Protein AF-G7EUN9-F1 (afdb_monomer)

Solvent-accessible surface area (backbone atoms only — not comparable to full-atom values): 6623 Å² total; per-residue (Å²): 132,90,76,53,52,66,58,31,52,53,41,45,54,50,26,20,52,41,41,10,63,75,70,72,45,59,56,70,61,22,34,37,49,44,18,33,28,66,47,70,27,96,28,42,69,54,41,56,52,46,61,71,44,96,64,67,87,58,67,44,57,63,57,35,64,47,41,76,84,45,63,56,67,52,53,41,49,49,61,73,45,42,66,59,30,52,49,44,41,56,78,75,35,90,82,61,90,78,51,70,56,59,58,41,41,28,44,64,32,54,57,68,61,51,62,66,55,59,105

Sequence (119 aa):
MLLNNEDLLNNVKRQAKRLSKKLSIPLGQSQEMLSYVVYGCDSYGQLISLLKSDSFENKNLILAALHPKAEDFLLKFLNTDMNNILSRFNERVEKIKINENSVVEIFGIEPTDFKSKIK

Foldseek 3Di:
DPDDLVQLVVLLLLLLVQQCVVVVHDSLVSLQLCCCLQQVHNGNVRLSVVSVDPDCPRVSSLLSQQAQPGDLVSLLVCVVCVVSSLVRCVVVPVDDDDDSQNNCCSRVHHPVSSVVSND

Radius of gyration: 13.26 Å; Cα contacts (8 Å, |Δi|>4): 122; chains: 1; bounding box: 36×28×34 Å

pLDDT: mean 91.9, std 9.57, range [44.0, 98.56]

Secondary structure (DSSP, 8-state):
----HHHHHHHHHHHHHHHHHHHT--HHHHHHHHHHHTT--S-HHHHHHHHTSS--S-GGGGGGG-STTS-HHHHHHHHHHHHHHHHHHHHH-SSS---HHHHHHHTT--HHHHHHH--

Structure (mmCIF, N/CA/C/O backbone):
data_AF-G7EUN9-F1
#
_entry.id   AF-G7EUN9-F1
#
loop_
_atom_site.group_PDB
_atom_site.id
_atom_site.type_symbol
_atom_site.label_atom_id
_atom_site.label_alt_id
_atom_site.label_comp_id
_atom_site.label_asym_id
_atom_site.label_entity_id
_atom_site.label_seq_id
_atom_site.pdbx_PDB_ins_code
_atom_site.Cartn_x
_atom_site.Cartn_y
_atom_site.Cartn_z
_atom_site.occupancy
_atom_site.B_iso_or_equiv
_atom_site.auth_seq_id
_atom_site.auth_comp_id
_atom_site.auth_asym_id
_atom_site.auth_atom_id
_atom_site.pdbx_PDB_model_num
ATOM 1 N N . MET A 1 1 ? 15.955 -6.225 -12.275 1.00 44.00 1 MET A N 1
ATOM 2 C CA . MET A 1 1 ? 16.129 -5.027 -11.429 1.00 44.00 1 MET A CA 1
ATOM 3 C C . MET A 1 1 ? 16.259 -5.510 -9.991 1.00 44.00 1 MET A C 1
ATOM 5 O O . MET A 1 1 ? 15.319 -6.124 -9.508 1.00 44.00 1 MET A O 1
ATOM 9 N N . LEU A 1 2 ? 17.421 -5.360 -9.344 1.00 46.97 2 LEU A N 1
ATOM 10 C CA . LEU A 1 2 ? 17.539 -5.626 -7.903 1.00 46.97 2 LEU A CA 1
ATOM 11 C C . LEU A 1 2 ? 16.832 -4.471 -7.193 1.00 46.97 2 LEU A C 1
ATOM 13 O O . LEU A 1 2 ? 17.355 -3.360 -7.150 1.00 46.97 2 LEU A O 1
ATOM 17 N N . LEU A 1 3 ? 15.595 -4.694 -6.757 1.00 63.28 3 LEU A N 1
ATOM 18 C CA . LEU A 1 3 ? 14.864 -3.704 -5.976 1.00 63.28 3 LEU A CA 1
ATOM 19 C C . LEU A 1 3 ? 15.586 -3.547 -4.637 1.00 63.28 3 LEU A C 1
ATOM 21 O O . LEU A 1 3 ? 15.750 -4.516 -3.902 1.00 63.28 3 LEU A O 1
ATOM 25 N N . ASN A 1 4 ? 16.053 -2.338 -4.338 1.00 83.44 4 ASN A N 1
ATOM 26 C CA . ASN A 1 4 ? 16.649 -2.040 -3.045 1.00 83.44 4 ASN A CA 1
ATOM 27 C C . ASN A 1 4 ? 15.552 -2.115 -1.971 1.00 83.44 4 ASN A C 1
ATOM 29 O O . ASN A 1 4 ? 14.544 -1.408 -2.061 1.00 83.44 4 ASN A O 1
ATOM 33 N N . ASN A 1 5 ? 15.756 -2.940 -0.941 1.00 85.88 5 ASN A N 1
ATOM 34 C CA . ASN A 1 5 ? 14.822 -3.079 0.179 1.00 85.88 5 ASN A CA 1
ATOM 35 C C . ASN A 1 5 ? 14.489 -1.719 0.808 1.00 85.88 5 ASN A C 1
ATOM 37 O O . ASN A 1 5 ? 13.352 -1.482 1.207 1.00 85.88 5 ASN A O 1
ATOM 41 N N . GLU A 1 6 ? 15.443 -0.788 0.858 1.00 90.00 6 GLU A N 1
ATOM 42 C CA . GLU A 1 6 ? 15.193 0.557 1.374 1.00 90.00 6 GLU A CA 1
ATOM 43 C C . GLU A 1 6 ? 14.184 1.341 0.520 1.00 90.00 6 GLU A C 1
ATOM 45 O O . GLU A 1 6 ? 13.291 1.997 1.067 1.00 90.00 6 GLU A O 1
ATOM 50 N N . ASP A 1 7 ? 14.258 1.225 -0.807 1.00 91.50 7 ASP A N 1
ATOM 51 C CA . ASP A 1 7 ? 13.325 1.882 -1.724 1.00 91.50 7 ASP A CA 1
ATOM 52 C C . ASP A 1 7 ? 11.917 1.292 -1.609 1.00 91.50 7 ASP A C 1
ATOM 54 O O . ASP A 1 7 ? 10.940 2.044 -1.537 1.00 91.50 7 ASP A O 1
ATOM 58 N N . LEU A 1 8 ? 11.808 -0.038 -1.495 1.00 93.69 8 LEU A N 1
ATOM 59 C CA . LEU A 1 8 ? 10.536 -0.726 -1.251 1.00 93.69 8 LEU A CA 1
ATOM 60 C C . LEU A 1 8 ? 9.894 -0.248 0.055 1.00 93.69 8 LEU A C 1
ATOM 62 O O . LEU A 1 8 ? 8.733 0.170 0.078 1.00 93.69 8 LEU A O 1
ATOM 66 N N . LEU A 1 9 ? 10.668 -0.229 1.143 1.00 95.00 9 LEU A N 1
ATOM 67 C CA . LEU A 1 9 ? 10.207 0.232 2.453 1.00 95.00 9 LEU A CA 1
ATOM 68 C C . LEU A 1 9 ? 9.794 1.708 2.422 1.00 95.00 9 LEU A C 1
ATOM 70 O O . LEU A 1 9 ? 8.786 2.096 3.019 1.00 95.00 9 LEU A O 1
ATOM 74 N N . ASN A 1 10 ? 10.549 2.552 1.719 1.00 95.62 10 ASN A N 1
ATOM 75 C CA . ASN A 1 10 ? 10.214 3.962 1.555 1.00 95.62 10 ASN A CA 1
ATOM 76 C C . ASN A 1 10 ? 8.933 4.154 0.741 1.00 95.62 10 ASN A C 1
ATOM 78 O O . ASN A 1 10 ? 8.129 5.034 1.072 1.00 95.62 10 ASN A O 1
ATOM 82 N N . ASN A 1 11 ? 8.696 3.326 -0.274 1.00 96.69 11 ASN A N 1
ATOM 83 C CA . ASN A 1 11 ? 7.467 3.381 -1.048 1.00 96.69 11 ASN A CA 1
ATOM 84 C C . ASN A 1 11 ? 6.253 2.922 -0.226 1.00 96.69 11 ASN A C 1
ATOM 86 O O . ASN A 1 11 ? 5.253 3.638 -0.182 1.00 96.69 11 ASN A O 1
ATOM 90 N N . VAL A 1 12 ? 6.366 1.830 0.537 1.00 97.69 12 VAL A N 1
ATOM 91 C CA . VAL A 1 12 ? 5.323 1.372 1.477 1.00 97.69 12 VAL A CA 1
ATOM 92 C C . VAL A 1 12 ? 4.965 2.459 2.494 1.00 97.69 12 VAL A C 1
ATOM 94 O O . VAL A 1 12 ? 3.788 2.742 2.723 1.00 97.69 12 VAL A O 1
ATOM 97 N N . LYS A 1 13 ? 5.957 3.165 3.053 1.00 97.88 13 LYS A N 1
ATOM 98 C CA . LYS A 1 13 ? 5.703 4.311 3.947 1.00 97.88 13 LYS A CA 1
ATOM 99 C C . LYS A 1 13 ? 4.918 5.426 3.251 1.00 97.88 13 LYS A C 1
ATOM 101 O O . LYS A 1 13 ? 4.063 6.056 3.874 1.00 97.88 13 LYS A O 1
ATOM 106 N N . ARG A 1 14 ? 5.200 5.712 1.973 1.00 98.19 14 ARG A N 1
ATOM 107 C CA . ARG A 1 14 ? 4.450 6.713 1.189 1.00 98.19 14 ARG A CA 1
ATOM 108 C C . ARG A 1 14 ? 3.019 6.252 0.934 1.00 98.19 14 ARG A C 1
ATOM 110 O O . ARG A 1 14 ? 2.107 7.054 1.108 1.00 98.19 14 ARG A O 1
ATOM 117 N N . GLN A 1 15 ? 2.826 4.982 0.589 1.00 98.25 15 GLN A N 1
ATOM 118 C CA . GLN A 1 15 ? 1.506 4.377 0.418 1.00 98.25 15 GLN A CA 1
ATOM 119 C C . GLN A 1 15 ? 0.672 4.485 1.702 1.00 98.25 15 GLN A C 1
ATOM 121 O O . GLN A 1 15 ? -0.443 5.001 1.663 1.00 98.25 15 GLN A O 1
ATOM 126 N N . ALA A 1 16 ? 1.247 4.143 2.861 1.00 98.31 16 ALA A N 1
ATOM 127 C CA . ALA A 1 16 ? 0.575 4.279 4.155 1.00 98.31 16 ALA A CA 1
ATOM 128 C C . ALA A 1 16 ? 0.214 5.742 4.463 1.00 98.31 16 ALA A C 1
ATOM 130 O O . ALA A 1 16 ? -0.881 6.034 4.927 1.00 98.31 16 ALA A O 1
ATOM 131 N N . LYS A 1 17 ? 1.091 6.702 4.144 1.00 98.56 17 LYS A N 1
ATOM 132 C CA . LYS A 1 17 ? 0.776 8.133 4.301 1.00 98.56 17 LYS A CA 1
ATOM 133 C C . LYS A 1 17 ? -0.384 8.584 3.409 1.00 98.56 17 LYS A C 1
ATOM 135 O O . LYS A 1 17 ? -1.192 9.398 3.851 1.00 98.56 17 LYS A O 1
ATOM 140 N N . ARG A 1 18 ? -0.471 8.097 2.165 1.00 97.94 18 ARG A N 1
ATOM 141 C CA . ARG A 1 18 ? -1.595 8.414 1.265 1.00 97.94 18 ARG A CA 1
ATOM 142 C C . ARG A 1 18 ? -2.894 7.803 1.776 1.00 97.94 18 ARG A C 1
ATOM 144 O O . ARG A 1 18 ? -3.892 8.512 1.845 1.00 97.94 18 ARG A O 1
ATOM 151 N N . LEU A 1 19 ? -2.855 6.544 2.212 1.00 96.69 19 LEU A N 1
ATOM 152 C CA . LEU A 1 19 ? -4.010 5.863 2.794 1.00 96.69 19 LEU A CA 1
ATOM 153 C C . LEU A 1 19 ? -4.502 6.566 4.070 1.00 96.69 19 LEU A C 1
ATOM 155 O O . LEU A 1 19 ? -5.688 6.861 4.181 1.00 96.69 19 LEU A O 1
ATOM 159 N N . SER A 1 20 ? -3.591 6.933 4.975 1.00 96.75 20 SER A N 1
ATOM 160 C CA . SER A 1 20 ? -3.892 7.691 6.198 1.00 96.75 20 SER A CA 1
ATOM 161 C C . SER A 1 20 ? -4.637 8.989 5.893 1.00 96.75 20 SER A C 1
ATOM 163 O O . SER A 1 20 ? -5.675 9.254 6.494 1.00 96.75 20 SER A O 1
ATOM 165 N N . LYS A 1 21 ? -4.157 9.767 4.913 1.00 96.25 21 LYS A N 1
ATOM 166 C CA . LYS A 1 21 ? -4.831 10.996 4.471 1.00 96.25 21 LYS A CA 1
ATOM 167 C C . LYS A 1 21 ? -6.196 10.712 3.854 1.00 96.25 21 LYS A C 1
ATOM 169 O O . LYS A 1 21 ? -7.155 11.407 4.165 1.00 96.25 21 LYS A O 1
ATOM 174 N N . LYS A 1 22 ? -6.284 9.695 2.996 1.00 93.56 22 LYS A N 1
ATOM 175 C CA . LYS A 1 22 ? -7.511 9.370 2.264 1.00 93.56 22 LYS A CA 1
ATOM 176 C C . LYS A 1 22 ? -8.630 8.886 3.186 1.00 93.56 22 LYS A C 1
ATOM 178 O O . LYS A 1 22 ? -9.781 9.251 2.983 1.00 93.56 22 LYS A O 1
ATOM 183 N N . LEU A 1 23 ? -8.290 8.108 4.210 1.00 92.06 23 LEU A N 1
ATOM 184 C CA . LEU A 1 23 ? -9.249 7.612 5.200 1.00 92.06 23 LEU A CA 1
ATOM 185 C C . LEU A 1 23 ? -9.405 8.534 6.414 1.00 92.06 23 LEU A C 1
ATOM 187 O O . LEU A 1 23 ? -10.262 8.280 7.251 1.00 92.06 23 LEU A O 1
ATOM 191 N N . SER A 1 24 ? -8.583 9.583 6.526 1.00 93.19 24 SER A N 1
ATOM 192 C CA . SER A 1 24 ? -8.508 10.443 7.714 1.00 93.19 24 SER A CA 1
ATOM 193 C C . SER A 1 24 ? -8.284 9.650 9.014 1.00 93.19 24 SER A C 1
ATOM 195 O O . SER A 1 24 ? -8.917 9.913 10.033 1.00 93.19 24 SER A O 1
ATOM 197 N N . ILE A 1 25 ? -7.367 8.674 8.978 1.00 93.12 25 ILE A N 1
ATOM 198 C CA . ILE A 1 25 ? -6.993 7.829 10.130 1.00 93.12 25 ILE A CA 1
ATOM 199 C C . ILE A 1 25 ? -5.535 8.070 10.555 1.00 93.12 25 ILE A C 1
ATOM 201 O O . ILE A 1 25 ? -4.710 8.443 9.711 1.00 93.12 25 ILE A O 1
ATOM 205 N N . PRO A 1 26 ? -5.164 7.819 11.828 1.00 97.38 26 PRO A N 1
ATOM 206 C CA . PRO A 1 26 ? -3.777 7.892 12.282 1.00 97.38 26 PRO A CA 1
ATOM 207 C C . PRO A 1 26 ? -2.827 7.032 11.438 1.00 97.38 26 PRO A C 1
ATOM 209 O O . PRO A 1 26 ? -3.181 5.936 11.000 1.00 97.38 26 PRO A O 1
ATOM 212 N N . LEU A 1 27 ? -1.586 7.498 11.255 1.00 98.12 27 LEU A N 1
ATOM 213 C CA . LEU A 1 27 ? -0.602 6.811 10.411 1.00 98.12 27 LEU A CA 1
ATOM 214 C C . LEU A 1 27 ? -0.349 5.363 10.856 1.00 98.12 27 LEU A C 1
ATOM 216 O O . LEU A 1 27 ? -0.288 4.490 9.999 1.00 98.12 27 LEU A O 1
ATOM 220 N N . GLY A 1 28 ? -0.259 5.102 12.164 1.00 97.75 28 GLY A N 1
ATOM 221 C CA . GLY A 1 28 ? -0.084 3.743 12.693 1.00 97.75 28 GLY A CA 1
ATOM 222 C C . GLY A 1 28 ? -1.233 2.811 12.302 1.00 97.75 28 GLY A C 1
ATOM 223 O O . GLY A 1 28 ? -1.001 1.729 11.774 1.00 97.75 28 GLY A O 1
ATOM 224 N N . GLN A 1 29 ? -2.481 3.271 12.435 1.00 95.81 29 GLN A N 1
ATOM 225 C CA . GLN A 1 29 ? -3.650 2.506 11.991 1.00 95.81 29 GLN A CA 1
ATOM 226 C C . GLN A 1 29 ? -3.626 2.273 10.475 1.00 95.81 29 GLN A C 1
ATOM 228 O O . GLN A 1 29 ? -3.955 1.188 10.004 1.00 95.81 29 GLN A O 1
ATOM 233 N N . SER A 1 30 ? -3.195 3.271 9.703 1.00 97.06 30 SER A N 1
ATOM 234 C CA . SER A 1 30 ? -3.046 3.123 8.258 1.00 97.06 30 SER A CA 1
ATOM 235 C C . SER A 1 30 ? -1.931 2.161 7.856 1.00 97.06 30 SER A C 1
ATOM 237 O O . SER A 1 30 ? -2.041 1.549 6.799 1.00 97.06 30 SER A O 1
ATOM 239 N N . GLN A 1 31 ? -0.857 2.052 8.637 1.00 98.19 31 GLN A N 1
ATOM 240 C CA . GLN A 1 31 ? 0.220 1.093 8.399 1.00 98.19 31 GLN A CA 1
ATOM 241 C C . GLN A 1 31 ? -0.280 -0.337 8.606 1.00 98.19 31 GLN A C 1
ATOM 243 O O . GLN A 1 31 ? -0.084 -1.176 7.726 1.00 98.19 31 GLN A O 1
ATOM 248 N N . GLU A 1 32 ? -0.992 -0.592 9.705 1.00 97.50 32 GLU A N 1
ATOM 249 C CA . GLU A 1 32 ? -1.621 -1.896 9.953 1.00 97.50 32 GLU A CA 1
ATOM 250 C C . GLU A 1 32 ? -2.648 -2.231 8.866 1.00 97.50 32 GLU A C 1
ATOM 252 O O . GLU A 1 32 ? -2.612 -3.306 8.269 1.00 97.50 32 GLU A O 1
ATOM 257 N N . MET A 1 33 ? -3.506 -1.269 8.519 1.00 95.94 33 MET A N 1
ATOM 258 C CA . MET A 1 33 ? -4.516 -1.462 7.483 1.00 95.94 33 MET A CA 1
ATOM 259 C C . MET A 1 33 ? -3.897 -1.748 6.115 1.00 95.94 33 MET A C 1
ATOM 261 O O . MET A 1 33 ? -4.317 -2.696 5.464 1.00 95.94 33 MET A O 1
ATOM 265 N N . LEU A 1 34 ? -2.891 -0.974 5.687 1.00 97.50 34 LEU A N 1
ATOM 266 C CA . LEU A 1 34 ? -2.203 -1.185 4.410 1.00 97.50 34 LEU A CA 1
ATOM 267 C C . LEU A 1 34 ? -1.598 -2.592 4.329 1.00 97.50 34 LEU A C 1
ATOM 269 O O . LEU A 1 34 ? -1.709 -3.252 3.295 1.00 97.50 34 LEU A O 1
ATOM 273 N N . SER A 1 35 ? -0.976 -3.035 5.423 1.00 97.50 35 SER A N 1
ATOM 274 C CA . SER A 1 35 ? -0.329 -4.346 5.519 1.00 97.50 35 SER A CA 1
ATOM 275 C C . SER A 1 35 ? -1.321 -5.467 5.262 1.00 97.50 35 SER A C 1
ATOM 277 O O . SER A 1 35 ? -1.043 -6.361 4.470 1.00 97.50 35 SER A O 1
ATOM 279 N N . TYR A 1 36 ? -2.517 -5.356 5.828 1.00 96.62 36 TYR A N 1
ATOM 280 C CA . TYR A 1 36 ? -3.574 -6.328 5.610 1.00 96.6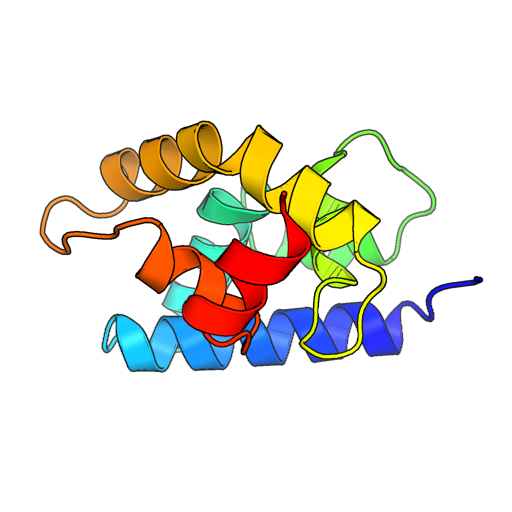2 36 TYR A CA 1
ATOM 281 C C . TYR A 1 36 ? -4.209 -6.215 4.218 1.00 96.62 36 TYR A C 1
ATOM 283 O O . TYR A 1 36 ? -4.228 -7.180 3.457 1.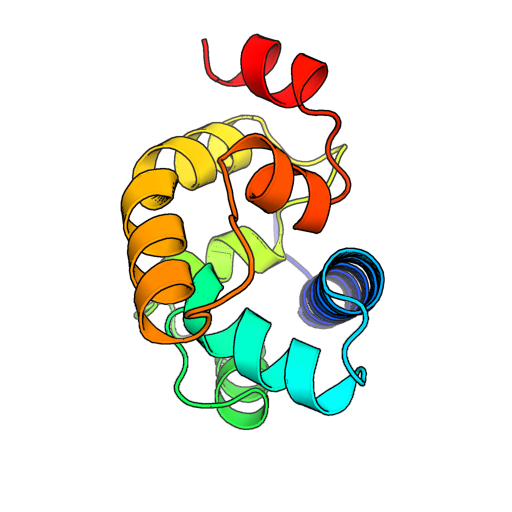00 96.62 36 TYR A O 1
ATOM 291 N N . VAL A 1 37 ? -4.712 -5.036 3.848 1.00 96.00 37 VAL A N 1
ATOM 292 C CA . VAL A 1 37 ? -5.572 -4.896 2.661 1.00 96.00 37 VAL A CA 1
ATOM 293 C C . VAL A 1 37 ? -4.803 -5.044 1.348 1.00 96.00 37 VAL A C 1
ATOM 295 O O . VAL A 1 37 ? -5.282 -5.717 0.441 1.00 96.00 37 VAL A O 1
ATOM 298 N N . VAL A 1 38 ? -3.591 -4.487 1.250 1.00 96.81 38 VAL A N 1
ATOM 299 C CA . VAL A 1 38 ? -2.766 -4.575 0.033 1.00 96.81 38 VAL A CA 1
ATOM 300 C C . VAL A 1 38 ? -1.889 -5.818 0.070 1.00 96.81 38 VAL A C 1
ATOM 302 O O . VAL A 1 38 ? -1.870 -6.600 -0.880 1.00 96.81 38 VAL A O 1
ATOM 305 N N . TYR A 1 39 ? -1.178 -6.021 1.177 1.00 96.38 39 TYR A N 1
ATOM 306 C CA . TYR A 1 39 ? -0.129 -7.032 1.240 1.00 96.38 39 TYR A CA 1
ATOM 307 C C . TYR A 1 39 ? -0.589 -8.368 1.821 1.00 96.38 39 TYR A C 1
ATOM 309 O O . TYR A 1 39 ? 0.159 -9.328 1.721 1.00 96.38 39 TYR A O 1
ATOM 317 N N . GLY A 1 40 ? -1.792 -8.479 2.390 1.00 94.50 40 GLY A N 1
ATOM 318 C CA . GLY A 1 40 ? -2.245 -9.723 3.022 1.00 94.50 40 GLY A CA 1
ATOM 319 C C . GLY A 1 40 ? -1.402 -10.130 4.236 1.00 94.50 40 GLY A C 1
ATOM 320 O O . GLY A 1 40 ? -1.329 -11.310 4.555 1.00 94.50 40 GLY A O 1
ATOM 321 N N . CYS A 1 41 ? -0.727 -9.174 4.876 1.00 95.38 41 CYS A N 1
ATOM 322 C CA . CYS A 1 41 ? 0.042 -9.381 6.098 1.00 95.38 41 CYS A CA 1
ATOM 323 C C . CYS A 1 41 ? -0.824 -9.113 7.337 1.00 95.38 41 CYS A C 1
ATOM 325 O O . CYS A 1 41 ? -1.649 -8.202 7.350 1.00 95.38 41 CYS A O 1
ATOM 327 N N . ASP A 1 42 ? -0.568 -9.851 8.411 1.00 94.50 42 ASP A N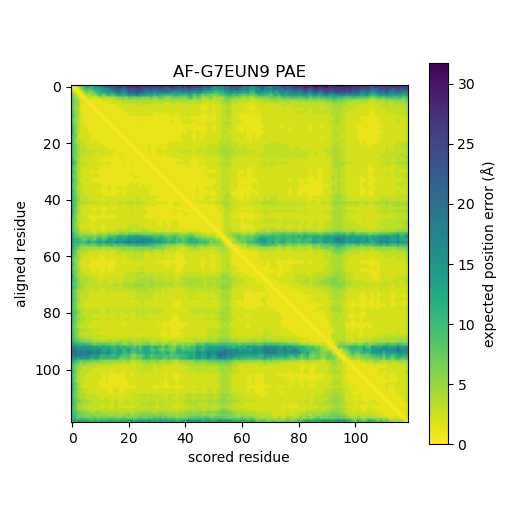 1
ATOM 328 C CA . ASP A 1 42 ? -1.241 -9.731 9.704 1.00 94.50 42 ASP A CA 1
ATOM 329 C C . ASP A 1 42 ? -0.885 -8.436 10.438 1.00 94.50 42 ASP A C 1
ATOM 331 O O . ASP A 1 42 ? -1.672 -7.943 11.244 1.00 94.50 42 ASP A O 1
ATOM 335 N N . SER A 1 43 ? 0.307 -7.888 10.179 1.00 96.88 43 SER A N 1
ATOM 336 C CA . SER A 1 43 ? 0.766 -6.640 10.792 1.00 96.88 43 SER A CA 1
ATOM 337 C C . SER A 1 43 ? 1.766 -5.878 9.932 1.00 96.88 43 SER A C 1
ATOM 339 O O . SER A 1 43 ? 2.422 -6.442 9.047 1.00 96.88 43 SER A O 1
ATOM 341 N N . TYR A 1 44 ? 1.964 -4.600 10.261 1.00 97.75 44 TYR A N 1
ATOM 342 C CA . TYR A 1 44 ? 3.036 -3.805 9.664 1.00 97.75 44 TYR A CA 1
ATOM 343 C C . TYR A 1 44 ? 4.422 -4.372 9.975 1.00 97.75 44 TYR A C 1
ATOM 345 O O . TYR A 1 44 ? 5.284 -4.399 9.099 1.00 97.75 44 TYR A O 1
ATOM 353 N N . GLY A 1 45 ? 4.639 -4.906 11.179 1.00 97.00 45 GLY A N 1
ATOM 354 C CA . GLY A 1 45 ? 5.895 -5.576 11.529 1.00 97.00 45 GLY A CA 1
ATOM 355 C C . GLY A 1 45 ? 6.212 -6.756 10.603 1.00 97.00 45 GLY A C 1
ATOM 356 O O . GLY A 1 45 ? 7.335 -6.862 10.104 1.00 97.00 45 GLY A O 1
ATOM 357 N N . GLN A 1 46 ? 5.211 -7.594 10.311 1.00 96.00 46 GLN A N 1
ATOM 358 C CA . GLN A 1 46 ? 5.362 -8.726 9.395 1.00 96.00 46 GLN A CA 1
ATOM 359 C C . GLN A 1 46 ? 5.669 -8.261 7.967 1.00 96.00 46 GLN A C 1
ATOM 361 O O . GLN A 1 46 ? 6.600 -8.783 7.357 1.00 96.00 46 GLN A O 1
ATOM 366 N N . LEU A 1 47 ? 4.962 -7.245 7.456 1.00 96.19 47 LEU A N 1
ATOM 367 C CA . LEU A 1 47 ? 5.236 -6.673 6.133 1.00 96.19 47 LEU A CA 1
ATOM 368 C C . LEU A 1 47 ? 6.696 -6.213 6.009 1.00 96.19 47 LEU A C 1
ATOM 370 O O . LEU A 1 47 ? 7.382 -6.548 5.045 1.00 96.19 47 LEU A O 1
ATOM 374 N N . ILE A 1 48 ? 7.193 -5.472 7.002 1.00 95.25 48 ILE A N 1
ATOM 375 C CA . ILE A 1 48 ? 8.577 -4.980 7.009 1.00 95.25 48 ILE A CA 1
ATOM 376 C C . ILE A 1 48 ? 9.578 -6.137 7.068 1.00 95.25 48 ILE A C 1
ATOM 378 O O . ILE A 1 48 ? 10.621 -6.060 6.420 1.00 95.25 48 ILE A O 1
ATOM 382 N N . SER A 1 49 ? 9.283 -7.193 7.831 1.00 93.62 49 SER A N 1
ATOM 383 C CA . SER A 1 49 ? 10.145 -8.376 7.894 1.00 93.62 49 SER A CA 1
ATOM 384 C C . SER A 1 49 ? 10.190 -9.116 6.560 1.00 93.62 49 SER A C 1
ATOM 386 O O . SER A 1 49 ? 11.267 -9.503 6.119 1.00 93.62 49 SER A O 1
ATOM 388 N N . LEU A 1 50 ? 9.041 -9.280 5.899 1.00 93.25 50 LEU A N 1
ATOM 389 C CA . LEU A 1 50 ? 8.941 -9.984 4.623 1.00 93.25 50 LEU A CA 1
ATOM 390 C C . LEU A 1 50 ? 9.644 -9.225 3.494 1.00 93.25 50 LEU A C 1
ATOM 392 O O . LEU A 1 50 ? 10.389 -9.829 2.733 1.00 93.25 50 LEU A O 1
ATOM 396 N N . LEU A 1 51 ? 9.503 -7.896 3.437 1.00 92.06 51 LEU A N 1
ATOM 397 C CA . LEU A 1 51 ? 10.203 -7.054 2.453 1.00 92.06 51 LEU A CA 1
ATOM 398 C C . LEU A 1 51 ? 11.727 -7.046 2.610 1.00 92.06 51 LEU A C 1
ATOM 400 O O . LEU A 1 51 ? 12.431 -6.622 1.701 1.00 92.06 51 LEU A O 1
ATOM 404 N N . LYS A 1 52 ? 12.236 -7.451 3.775 1.00 90.44 52 LYS A N 1
ATOM 405 C CA . LYS A 1 52 ? 13.673 -7.609 4.027 1.00 90.44 52 LYS A CA 1
ATOM 406 C C . LYS A 1 52 ? 14.157 -9.040 3.813 1.00 90.44 52 LYS A C 1
ATOM 408 O O . LYS A 1 52 ? 15.360 -9.267 3.877 1.00 90.44 52 LYS A O 1
ATOM 413 N N . SER A 1 53 ? 13.236 -9.983 3.640 1.00 86.50 53 SER A N 1
ATOM 414 C CA . SER A 1 53 ? 13.545 -11.395 3.459 1.00 86.50 53 SER A CA 1
ATOM 415 C C . SER A 1 53 ? 13.717 -11.727 1.981 1.00 86.50 53 SER A C 1
ATOM 417 O O . SER A 1 53 ? 13.122 -11.078 1.126 1.00 86.50 53 SER A O 1
ATOM 419 N N . ASP A 1 54 ? 14.446 -12.801 1.695 1.00 74.38 54 ASP A N 1
ATOM 420 C CA . ASP A 1 54 ? 14.553 -13.360 0.342 1.00 74.38 54 ASP A CA 1
ATOM 421 C C . ASP A 1 54 ? 13.364 -14.286 -0.010 1.00 74.38 54 ASP A C 1
ATOM 423 O O . ASP A 1 54 ? 13.408 -15.020 -0.999 1.00 74.38 54 ASP A O 1
ATOM 427 N N . SER A 1 55 ? 12.295 -14.288 0.805 1.00 73.12 55 SER A N 1
ATOM 428 C CA . SER A 1 55 ? 11.101 -15.111 0.591 1.00 73.12 55 SER A CA 1
ATOM 429 C C . SER A 1 55 ? 10.047 -14.366 -0.226 1.00 73.12 55 SER A C 1
ATOM 431 O O . SER A 1 55 ? 9.573 -13.295 0.152 1.00 73.12 55 SER A O 1
ATOM 433 N N . PHE A 1 56 ? 9.625 -14.990 -1.325 1.00 66.25 56 PHE A N 1
ATOM 434 C CA . PHE A 1 56 ? 8.566 -14.496 -2.209 1.00 66.25 56 PHE A CA 1
ATOM 435 C C . PHE A 1 56 ? 7.274 -15.321 -2.109 1.00 66.25 56 PHE A C 1
ATOM 437 O O . PHE A 1 56 ? 6.483 -15.342 -3.052 1.00 66.25 56 PHE A O 1
ATOM 444 N N . GLU A 1 57 ? 7.031 -16.004 -0.983 1.00 82.44 57 GLU A N 1
ATOM 445 C CA . GLU A 1 57 ? 5.775 -16.744 -0.763 1.00 82.44 57 GLU A CA 1
ATOM 446 C C . GLU A 1 57 ? 4.550 -15.834 -0.919 1.00 82.44 57 GLU A C 1
ATOM 448 O O . GLU A 1 57 ? 3.553 -16.197 -1.549 1.00 82.44 57 GLU A O 1
ATOM 453 N N . ASN A 1 58 ? 4.656 -14.606 -0.407 1.00 87.69 58 ASN A N 1
ATOM 454 C CA . ASN A 1 58 ? 3.625 -13.597 -0.554 1.00 87.69 58 ASN A CA 1
ATOM 455 C C . ASN A 1 58 ? 3.829 -12.779 -1.838 1.00 87.69 58 ASN A C 1
ATOM 457 O O . ASN A 1 58 ? 4.582 -11.803 -1.879 1.00 87.69 58 ASN A O 1
ATOM 461 N N . LYS A 1 59 ? 3.092 -13.153 -2.887 1.00 90.81 59 LYS A N 1
ATOM 462 C CA . LYS A 1 59 ? 3.142 -12.488 -4.198 1.00 90.81 59 LYS A CA 1
ATOM 463 C C . LYS A 1 59 ? 2.766 -11.005 -4.141 1.00 90.81 59 LYS A C 1
ATOM 465 O O . LYS A 1 59 ? 3.256 -10.235 -4.963 1.00 90.81 59 LYS A O 1
ATOM 470 N N . ASN A 1 60 ? 1.954 -10.578 -3.171 1.00 93.88 60 ASN A N 1
ATOM 471 C CA . ASN A 1 60 ? 1.505 -9.188 -3.074 1.00 93.88 60 ASN A CA 1
ATOM 472 C C . ASN A 1 60 ? 2.635 -8.227 -2.683 1.00 93.88 60 ASN A C 1
ATOM 474 O O . ASN A 1 60 ? 2.522 -7.029 -2.935 1.00 93.88 60 ASN A O 1
ATOM 478 N N . LEU A 1 61 ? 3.753 -8.726 -2.141 1.00 94.25 61 LEU A N 1
ATOM 479 C CA . LEU A 1 61 ? 4.935 -7.909 -1.836 1.00 94.25 61 LEU A CA 1
ATOM 480 C C . LEU A 1 61 ? 5.493 -7.195 -3.070 1.00 94.25 61 LEU A C 1
ATOM 482 O O . LEU A 1 61 ? 6.085 -6.125 -2.940 1.00 94.25 61 LEU A O 1
ATOM 486 N N . ILE A 1 62 ? 5.241 -7.720 -4.273 1.00 93.31 62 ILE A N 1
ATOM 487 C CA . ILE A 1 62 ? 5.645 -7.079 -5.527 1.00 93.31 62 ILE A CA 1
ATOM 488 C C . ILE A 1 62 ? 5.034 -5.675 -5.693 1.00 93.31 62 ILE A C 1
ATOM 490 O O . ILE A 1 62 ? 5.648 -4.792 -6.290 1.00 93.31 62 ILE A O 1
ATOM 494 N N . LEU A 1 63 ? 3.867 -5.419 -5.086 1.00 96.06 63 LEU A N 1
ATOM 495 C CA . LEU A 1 63 ? 3.208 -4.110 -5.085 1.00 96.06 63 LEU A CA 1
ATOM 496 C C . LEU A 1 63 ? 3.965 -3.054 -4.261 1.00 96.06 63 LEU A C 1
ATOM 498 O O . LEU A 1 63 ? 3.712 -1.857 -4.417 1.00 96.06 63 LEU A O 1
ATOM 502 N N . ALA A 1 64 ? 4.951 -3.446 -3.447 1.00 95.69 64 ALA A N 1
ATOM 503 C CA . ALA A 1 64 ? 5.846 -2.498 -2.786 1.00 95.69 64 ALA A CA 1
ATOM 504 C C . ALA A 1 64 ? 6.724 -1.747 -3.797 1.00 95.69 64 ALA A C 1
ATOM 506 O O . ALA A 1 64 ? 7.130 -0.615 -3.534 1.00 95.69 64 ALA A O 1
ATOM 507 N N . ALA A 1 65 ? 6.954 -2.324 -4.979 1.00 95.19 65 ALA A N 1
ATOM 508 C CA . ALA A 1 65 ? 7.629 -1.662 -6.090 1.00 95.19 65 ALA A CA 1
ATOM 509 C C . ALA A 1 65 ? 6.687 -0.777 -6.927 1.00 95.19 65 ALA A C 1
ATOM 511 O O . ALA A 1 65 ? 7.151 -0.047 -7.799 1.00 95.19 65 ALA A O 1
ATOM 512 N N . LEU A 1 66 ? 5.369 -0.804 -6.689 1.00 96.19 66 LEU A N 1
ATOM 513 C CA . LEU A 1 66 ? 4.418 -0.053 -7.503 1.00 96.19 66 LEU A CA 1
ATOM 514 C C . LEU A 1 66 ? 4.418 1.439 -7.136 1.00 96.19 66 LEU A C 1
ATOM 516 O O . LEU A 1 66 ? 4.100 1.841 -6.013 1.00 96.19 66 LEU A O 1
ATOM 520 N N . HIS A 1 67 ? 4.774 2.270 -8.110 1.00 95.00 67 HIS A N 1
ATOM 521 C CA . HIS A 1 67 ? 4.796 3.730 -8.040 1.00 95.00 67 HIS A CA 1
ATOM 522 C C . HIS A 1 67 ? 4.485 4.320 -9.433 1.00 95.00 67 HIS A C 1
ATOM 524 O O . HIS A 1 67 ? 4.453 3.580 -10.415 1.00 95.00 67 HIS A O 1
ATOM 530 N N . PRO A 1 68 ? 4.312 5.646 -9.592 1.00 94.75 68 PRO A N 1
ATOM 531 C CA . PRO A 1 68 ? 3.851 6.243 -10.862 1.00 94.75 68 PRO A CA 1
ATOM 532 C C . PRO A 1 68 ? 4.741 6.011 -12.090 1.00 94.75 68 PRO A C 1
ATOM 534 O O . PRO A 1 68 ? 4.297 6.151 -13.225 1.00 94.75 68 PRO A O 1
ATOM 537 N N . LYS A 1 69 ? 6.008 5.666 -11.855 1.00 92.69 69 LYS A N 1
ATOM 538 C CA . LYS A 1 69 ? 7.023 5.396 -12.885 1.00 92.69 69 LYS A CA 1
ATOM 539 C C . LYS A 1 69 ? 7.393 3.910 -12.968 1.00 92.69 69 LYS A C 1
ATOM 541 O O . LYS A 1 69 ? 8.408 3.582 -13.567 1.00 92.69 69 LYS A O 1
ATOM 546 N N . ALA A 1 70 ? 6.644 3.051 -12.284 1.00 92.38 70 ALA A N 1
ATOM 547 C CA . ALA A 1 70 ? 6.892 1.622 -12.278 1.00 92.38 70 ALA A CA 1
ATOM 548 C C . ALA A 1 70 ? 6.514 1.006 -13.632 1.00 92.38 70 ALA A C 1
ATOM 550 O O . ALA A 1 70 ? 5.760 1.601 -14.405 1.00 92.38 70 ALA A O 1
ATOM 551 N N . GLU A 1 71 ? 7.046 -0.182 -13.906 1.00 92.75 71 GLU A N 1
ATOM 552 C CA . GLU A 1 71 ? 6.754 -0.922 -15.132 1.00 92.75 71 GLU A CA 1
ATOM 553 C C . GLU A 1 71 ? 5.273 -1.322 -15.214 1.00 92.75 71 GLU A C 1
ATOM 555 O O . GLU A 1 71 ? 4.646 -1.667 -14.207 1.00 92.75 71 GLU A O 1
ATOM 560 N N . ASP A 1 72 ? 4.720 -1.334 -16.430 1.00 93.62 72 ASP A N 1
ATOM 561 C CA . ASP A 1 72 ? 3.287 -1.564 -16.651 1.00 93.62 72 ASP A CA 1
ATOM 562 C C . ASP A 1 72 ? 2.806 -2.935 -16.151 1.00 93.62 72 ASP A C 1
ATOM 564 O O . ASP A 1 72 ? 1.642 -3.089 -15.773 1.00 93.62 72 ASP A O 1
ATOM 568 N N . PHE A 1 73 ? 3.697 -3.930 -16.069 1.00 94.00 73 PHE A N 1
ATOM 569 C CA . PHE A 1 73 ? 3.349 -5.243 -15.526 1.00 94.00 73 PHE A CA 1
ATOM 570 C C . PHE A 1 73 ? 2.877 -5.159 -14.062 1.00 94.00 73 PHE A C 1
ATOM 572 O O . PHE A 1 73 ? 2.001 -5.926 -13.666 1.00 94.00 73 PHE A O 1
ATOM 579 N N . LEU A 1 74 ? 3.392 -4.210 -13.266 1.00 95.38 74 LEU A N 1
ATOM 580 C CA . LEU A 1 74 ? 2.973 -4.012 -11.873 1.00 95.38 74 LEU A CA 1
ATOM 581 C C . LEU A 1 74 ? 1.564 -3.416 -11.787 1.00 95.38 74 LEU A C 1
ATOM 583 O O . LEU A 1 74 ? 0.805 -3.749 -10.878 1.00 95.38 74 LEU A O 1
ATOM 587 N N . LEU A 1 75 ? 1.182 -2.579 -12.755 1.00 96.50 75 LEU A N 1
ATOM 588 C CA . LEU A 1 75 ? -0.182 -2.052 -12.872 1.00 96.50 75 LEU A CA 1
ATOM 589 C C . LEU A 1 75 ? -1.159 -3.175 -13.235 1.00 96.50 75 LEU A C 1
ATOM 591 O O . LEU A 1 75 ? -2.232 -3.282 -12.644 1.00 96.50 75 LEU A O 1
ATOM 595 N N . LYS A 1 76 ? -0.763 -4.059 -14.158 1.00 95.88 76 LYS A N 1
ATOM 596 C CA . LYS A 1 76 ? -1.541 -5.251 -14.532 1.00 95.88 76 LYS A CA 1
ATOM 597 C C . LYS A 1 76 ? -1.666 -6.239 -13.370 1.00 95.88 76 LYS A C 1
ATOM 599 O O . LYS A 1 76 ? -2.741 -6.806 -13.165 1.00 95.88 76 LYS A O 1
ATOM 604 N N . PHE A 1 77 ? -0.611 -6.392 -12.567 1.00 96.12 77 PHE A N 1
ATOM 605 C CA . PHE A 1 77 ? -0.661 -7.172 -11.331 1.00 96.12 77 PHE A CA 1
ATOM 606 C C . PHE A 1 77 ? -1.666 -6.574 -10.337 1.00 96.12 77 PHE A C 1
ATOM 608 O O . PHE A 1 77 ? -2.548 -7.291 -9.873 1.00 96.12 77 PHE A O 1
ATOM 615 N N . LEU A 1 78 ? -1.608 -5.258 -10.080 1.00 97.25 78 LEU A N 1
ATOM 616 C CA . LEU A 1 78 ? -2.585 -4.578 -9.221 1.00 97.25 78 LEU A CA 1
ATOM 617 C C . LEU A 1 78 ? -4.020 -4.785 -9.722 1.00 97.25 78 LEU A C 1
ATOM 619 O O . LEU A 1 78 ? -4.907 -5.072 -8.927 1.00 97.25 78 LEU A O 1
ATOM 623 N N . ASN A 1 79 ? -4.250 -4.666 -11.032 1.00 97.12 79 ASN A N 1
ATOM 624 C CA . ASN A 1 79 ? -5.569 -4.887 -11.621 1.00 97.12 79 ASN A CA 1
ATOM 625 C C . ASN A 1 79 ? -6.081 -6.317 -11.390 1.00 97.12 79 ASN A C 1
ATOM 627 O O . ASN A 1 79 ? -7.258 -6.519 -11.113 1.00 97.12 79 ASN A O 1
ATOM 631 N N . THR A 1 80 ? -5.186 -7.303 -11.472 1.00 96.06 80 THR A N 1
ATOM 632 C CA . THR A 1 80 ? -5.523 -8.717 -11.257 1.00 96.06 80 THR A CA 1
ATOM 633 C C . THR A 1 80 ? -5.906 -8.993 -9.800 1.00 96.06 80 THR A C 1
ATOM 635 O O . THR A 1 80 ? -6.832 -9.760 -9.552 1.00 96.06 80 THR A O 1
ATOM 638 N N . ASP A 1 81 ? -5.240 -8.345 -8.838 1.00 96.00 81 ASP A N 1
ATOM 639 C CA . ASP A 1 81 ? -5.518 -8.511 -7.401 1.00 96.00 81 ASP A CA 1
ATOM 640 C C . ASP A 1 81 ? -6.567 -7.518 -6.851 1.00 96.00 81 ASP A C 1
ATOM 642 O O . ASP A 1 81 ? -6.921 -7.565 -5.672 1.00 96.00 81 ASP A O 1
ATOM 646 N N . MET A 1 82 ? -7.104 -6.625 -7.690 1.00 96.75 82 MET A N 1
ATOM 647 C CA . MET A 1 82 ? -7.970 -5.513 -7.272 1.00 96.75 82 MET A CA 1
ATOM 648 C C . MET A 1 82 ? -9.177 -5.975 -6.446 1.00 96.75 82 MET A C 1
ATOM 650 O O . MET A 1 82 ? -9.460 -5.415 -5.387 1.00 96.75 82 MET A O 1
ATOM 654 N N . ASN A 1 83 ? -9.864 -7.030 -6.890 1.00 96.25 83 ASN A N 1
ATOM 655 C CA . ASN A 1 83 ? -11.038 -7.557 -6.192 1.00 96.25 83 ASN A CA 1
ATOM 656 C C . ASN A 1 83 ? -10.693 -8.114 -4.804 1.00 96.25 83 ASN A C 1
ATOM 658 O O . ASN A 1 83 ? -11.462 -7.923 -3.863 1.00 96.25 83 ASN A O 1
ATOM 662 N N . ASN A 1 84 ? -9.525 -8.744 -4.651 1.00 95.88 84 ASN A N 1
ATOM 663 C CA . ASN A 1 84 ? -9.073 -9.252 -3.356 1.00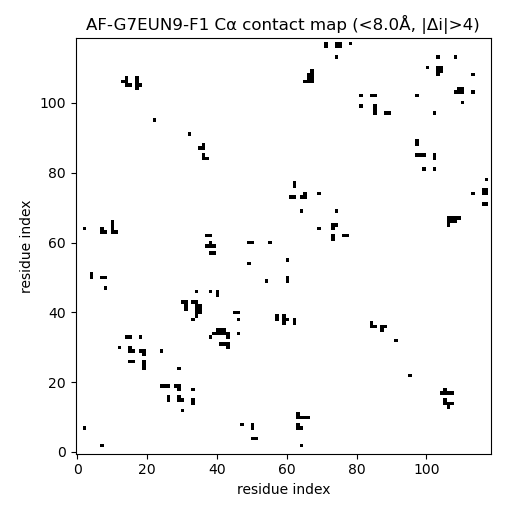 95.88 84 ASN A CA 1
ATOM 664 C C . ASN A 1 84 ? -8.766 -8.097 -2.399 1.00 95.88 84 ASN A C 1
ATOM 666 O O . ASN A 1 84 ? -9.188 -8.125 -1.244 1.00 95.88 84 ASN A O 1
ATOM 670 N N . ILE A 1 85 ? -8.091 -7.051 -2.888 1.00 96.19 85 ILE A N 1
ATOM 671 C CA . ILE A 1 85 ? -7.806 -5.8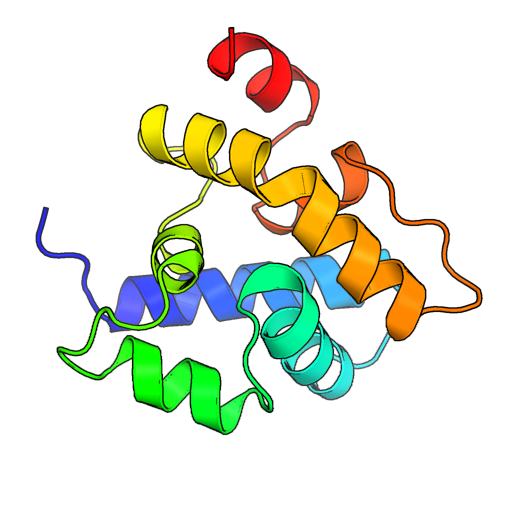44 -2.100 1.00 96.19 85 ILE A CA 1
ATOM 672 C C . ILE A 1 85 ? -9.114 -5.186 -1.645 1.00 96.19 85 ILE A C 1
ATOM 674 O O . ILE A 1 85 ? -9.262 -4.851 -0.468 1.00 96.19 85 ILE A O 1
ATOM 678 N N . LEU A 1 86 ? -10.088 -5.038 -2.547 1.00 95.50 86 LEU A N 1
ATOM 679 C CA . LEU A 1 86 ? -11.402 -4.481 -2.219 1.00 95.50 86 LEU A CA 1
ATOM 680 C C . LEU A 1 86 ? -12.166 -5.344 -1.202 1.00 95.50 86 LEU A C 1
ATOM 682 O O . LEU A 1 86 ? -12.764 -4.788 -0.281 1.00 95.50 86 LEU A O 1
ATOM 686 N N . SER A 1 87 ? -12.107 -6.677 -1.311 1.00 94.25 87 SER A N 1
ATOM 687 C CA . SER A 1 87 ? -12.696 -7.588 -0.315 1.00 94.25 87 SER A CA 1
ATOM 688 C C . SER A 1 87 ? -12.109 -7.346 1.074 1.00 94.25 87 SER A C 1
ATOM 690 O O . SER A 1 87 ? -12.850 -7.087 2.021 1.00 94.25 87 SER A O 1
ATOM 692 N N . ARG A 1 88 ? -10.775 -7.309 1.188 1.00 94.44 88 ARG A N 1
ATOM 693 C CA . ARG A 1 88 ? -10.092 -7.065 2.469 1.00 94.44 88 ARG A CA 1
ATOM 694 C C . ARG A 1 88 ? -10.393 -5.681 3.042 1.00 94.44 88 ARG A C 1
ATOM 696 O O . ARG A 1 88 ? -10.452 -5.517 4.260 1.00 94.44 88 ARG A O 1
ATOM 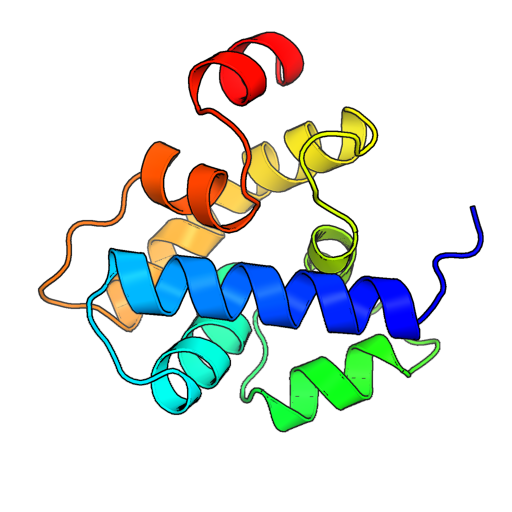703 N N . PHE A 1 89 ? -10.592 -4.674 2.189 1.00 93.19 89 PHE A N 1
ATOM 704 C CA . PHE A 1 89 ? -11.079 -3.368 2.635 1.00 93.19 89 PHE A CA 1
ATOM 705 C C . PHE A 1 89 ? -12.477 -3.470 3.245 1.00 93.19 89 PHE A C 1
ATOM 707 O O . PHE A 1 89 ? -12.686 -2.943 4.334 1.00 93.19 89 PHE A O 1
ATOM 714 N N . ASN A 1 90 ? -13.406 -4.174 2.596 1.00 89.88 90 ASN A N 1
ATOM 715 C CA . ASN A 1 90 ? -14.765 -4.353 3.114 1.00 89.88 90 ASN A CA 1
ATOM 716 C C . ASN A 1 90 ? -14.787 -5.113 4.452 1.00 89.88 90 ASN A C 1
ATOM 718 O O . ASN A 1 90 ? -15.594 -4.789 5.316 1.00 89.88 90 ASN A O 1
ATOM 722 N N . GLU A 1 91 ? -13.872 -6.063 4.658 1.00 89.44 91 GLU A N 1
ATOM 723 C CA . GLU A 1 91 ? -13.730 -6.806 5.921 1.00 89.44 91 GLU A CA 1
ATOM 724 C C . GLU A 1 91 ? -13.243 -5.934 7.093 1.00 89.44 91 GLU A C 1
ATOM 726 O O . GLU A 1 91 ? -13.547 -6.214 8.251 1.00 89.44 91 GLU A O 1
ATOM 731 N N . ARG A 1 92 ? -12.467 -4.876 6.819 1.00 83.12 92 ARG A N 1
ATOM 732 C CA . ARG A 1 92 ? -11.849 -4.023 7.854 1.00 83.12 92 ARG A CA 1
ATOM 733 C C . ARG A 1 92 ? -12.484 -2.645 7.988 1.00 83.12 92 ARG A C 1
ATOM 735 O O . ARG A 1 92 ? -12.196 -1.942 8.957 1.00 83.12 92 ARG A O 1
ATOM 742 N N . VAL A 1 93 ? -13.293 -2.226 7.018 1.00 71.69 93 VAL A N 1
ATOM 743 C CA . VAL A 1 93 ? -13.765 -0.848 6.896 1.00 71.69 93 VAL A CA 1
ATOM 744 C C . VAL A 1 93 ? -15.263 -0.823 6.603 1.00 71.69 93 VAL A C 1
ATOM 746 O O . VAL A 1 93 ? -15.698 -0.595 5.482 1.00 71.69 93 VAL A O 1
ATOM 749 N N . GLU A 1 94 ? -16.077 -0.990 7.645 1.00 65.69 94 GLU A N 1
ATOM 750 C CA . GLU A 1 94 ? -17.545 -1.040 7.518 1.00 65.69 94 GLU A CA 1
ATOM 751 C C . GLU A 1 94 ? -18.187 0.286 7.062 1.00 65.69 94 GLU A C 1
ATOM 753 O O . GLU A 1 94 ? -19.336 0.305 6.627 1.00 65.69 94 GLU A O 1
ATOM 758 N N . LYS A 1 95 ? -17.475 1.419 7.170 1.00 67.94 95 LYS A N 1
ATOM 759 C CA . LYS A 1 95 ? -18.056 2.763 6.966 1.00 67.94 95 LYS A CA 1
ATOM 760 C C . LYS A 1 95 ? -17.445 3.582 5.831 1.00 67.94 95 LYS A C 1
ATOM 762 O O . LYS A 1 95 ? -18.027 4.597 5.456 1.00 67.94 95 LYS A O 1
ATOM 767 N N . ILE A 1 96 ? -16.297 3.183 5.280 1.00 71.38 96 ILE A N 1
ATOM 768 C CA . ILE A 1 96 ? -15.623 3.947 4.219 1.00 71.38 96 ILE A CA 1
ATOM 769 C C . ILE A 1 96 ? -15.720 3.166 2.919 1.00 71.38 96 ILE A C 1
ATOM 771 O O . ILE A 1 96 ? -15.149 2.090 2.774 1.00 71.38 96 ILE A O 1
ATOM 775 N N . LYS A 1 97 ? -16.437 3.740 1.952 1.00 78.19 97 LYS A N 1
ATOM 776 C CA . LYS A 1 97 ? -16.609 3.151 0.627 1.00 78.19 97 LYS A CA 1
ATOM 777 C C . LYS A 1 97 ? -15.312 3.291 -0.173 1.00 78.19 97 LYS A C 1
ATOM 779 O O . LYS A 1 97 ? -15.055 4.335 -0.772 1.00 78.19 97 LYS A O 1
ATOM 784 N N . ILE A 1 98 ? -14.497 2.241 -0.177 1.00 91.19 98 ILE A N 1
ATOM 785 C CA . ILE A 1 98 ? -13.314 2.137 -1.035 1.00 91.19 98 ILE A CA 1
ATOM 786 C C . ILE A 1 98 ? -13.730 1.575 -2.393 1.00 91.19 98 ILE A C 1
ATOM 788 O O . ILE A 1 98 ? -14.555 0.674 -2.493 1.00 91.19 98 ILE A O 1
ATOM 792 N N . ASN A 1 99 ? -13.187 2.161 -3.453 1.00 93.31 99 ASN A N 1
ATOM 793 C CA . ASN A 1 99 ? -13.366 1.719 -4.831 1.00 93.31 99 ASN A CA 1
ATOM 794 C C . ASN A 1 99 ? -11.990 1.572 -5.493 1.00 93.31 99 ASN A C 1
ATOM 796 O O . ASN A 1 99 ? -10.970 1.922 -4.896 1.00 93.31 99 ASN A O 1
ATOM 800 N N . GLU A 1 100 ? -11.962 1.087 -6.730 1.00 95.56 100 GLU A N 1
ATOM 801 C CA . GLU A 1 100 ? -10.719 0.853 -7.475 1.00 95.56 100 GLU A CA 1
ATOM 802 C C . GLU A 1 100 ? -9.834 2.102 -7.561 1.00 95.56 100 GLU A C 1
ATOM 804 O O . GLU A 1 100 ? -8.642 2.036 -7.275 1.00 95.56 100 GLU A O 1
ATOM 809 N N . ASN A 1 101 ? -10.416 3.266 -7.871 1.00 96.19 101 ASN A N 1
ATOM 810 C CA . ASN A 1 101 ? -9.665 4.523 -7.939 1.00 96.19 101 ASN A CA 1
ATOM 811 C C . ASN A 1 101 ? -8.998 4.842 -6.592 1.00 96.19 101 ASN A C 1
ATOM 813 O O . ASN A 1 101 ? -7.839 5.245 -6.546 1.00 96.19 101 ASN A O 1
ATOM 817 N N . SER A 1 102 ? -9.702 4.602 -5.481 1.00 94.44 102 SER A N 1
ATOM 818 C CA . SER A 1 102 ? -9.143 4.775 -4.143 1.00 94.44 102 SER A CA 1
ATOM 819 C C . SER A 1 102 ? -7.954 3.870 -3.870 1.00 94.44 102 SER A C 1
ATOM 821 O O . SER A 1 102 ? -7.003 4.337 -3.251 1.00 94.44 102 SER A O 1
ATOM 823 N N . VAL A 1 103 ? -7.979 2.628 -4.354 1.00 96.62 103 VAL A N 1
ATOM 824 C CA . VAL A 1 103 ? -6.843 1.706 -4.250 1.00 96.62 103 VAL A CA 1
ATOM 825 C C . VAL A 1 103 ? -5.667 2.204 -5.090 1.00 96.62 103 VAL A C 1
ATOM 827 O O . VAL A 1 103 ? -4.550 2.293 -4.590 1.00 96.62 103 VAL A O 1
ATOM 830 N N . VAL A 1 104 ? -5.909 2.590 -6.343 1.00 97.62 104 VAL A N 1
ATOM 831 C CA . VAL A 1 104 ? -4.871 3.085 -7.265 1.00 97.62 104 VAL A CA 1
ATOM 832 C C . VAL A 1 104 ? -4.146 4.313 -6.697 1.00 97.62 104 VAL A C 1
ATOM 834 O O . VAL A 1 104 ? -2.915 4.386 -6.711 1.00 97.62 104 VAL A O 1
ATOM 837 N N . GLU A 1 105 ? -4.888 5.246 -6.104 1.00 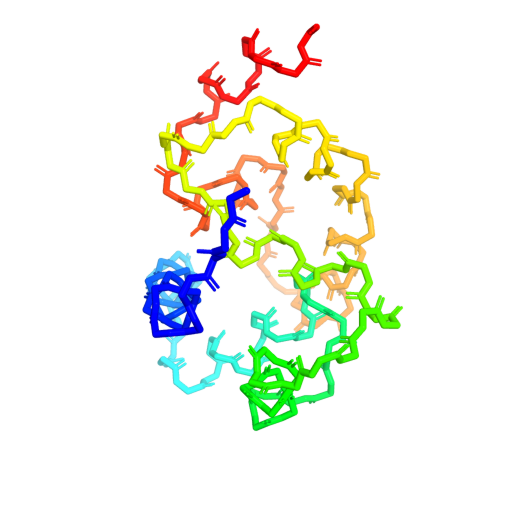97.19 105 GLU A N 1
ATOM 838 C CA . GLU A 1 105 ? -4.329 6.466 -5.517 1.00 97.19 105 GLU A CA 1
ATOM 839 C C . GLU A 1 105 ? -3.412 6.206 -4.301 1.00 97.19 105 GLU A C 1
ATOM 841 O O . GLU A 1 105 ? -2.526 7.018 -4.013 1.00 97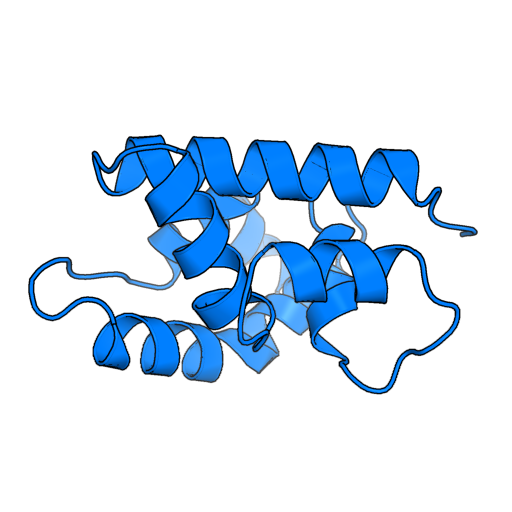.19 105 GLU A O 1
ATOM 846 N N . ILE A 1 106 ? -3.535 5.062 -3.608 1.00 97.12 106 ILE A N 1
ATOM 847 C CA . ILE A 1 106 ? -2.602 4.660 -2.531 1.00 97.12 106 ILE A CA 1
ATOM 848 C C . ILE A 1 106 ? -1.171 4.566 -3.076 1.00 97.12 106 ILE A C 1
ATOM 850 O O . ILE A 1 106 ? -0.205 4.985 -2.426 1.00 97.12 106 ILE A O 1
ATOM 854 N N . PHE A 1 107 ? -1.023 4.103 -4.314 1.00 97.62 107 PHE A N 1
ATOM 855 C CA . PHE A 1 107 ? 0.258 3.993 -5.008 1.00 97.62 107 PHE A CA 1
ATOM 856 C C . PHE A 1 107 ? 0.737 5.332 -5.595 1.00 97.62 107 PHE A C 1
ATOM 858 O O . PHE A 1 107 ? 1.857 5.434 -6.098 1.00 97.62 107 PHE A O 1
ATOM 865 N N . GLY A 1 108 ? -0.063 6.395 -5.456 1.00 96.94 108 GLY A N 1
ATOM 866 C CA . GLY A 1 108 ? 0.206 7.723 -6.005 1.00 96.94 108 GLY A CA 1
ATOM 867 C C . GLY A 1 108 ? 0.015 7.807 -7.514 1.00 96.94 108 GLY A C 1
ATOM 868 O O . GLY A 1 108 ? 0.582 8.702 -8.129 1.00 96.94 108 GLY A O 1
ATOM 869 N N . ILE A 1 109 ? -0.707 6.849 -8.092 1.00 97.56 109 ILE A N 1
ATOM 870 C CA . ILE A 1 109 ? -1.006 6.775 -9.518 1.00 97.56 109 ILE A CA 1
ATOM 871 C C . ILE A 1 109 ? -2.339 7.479 -9.765 1.00 97.56 109 ILE A C 1
ATOM 873 O O . ILE A 1 109 ? -3.286 7.297 -9.000 1.00 97.56 109 ILE A O 1
ATOM 877 N N . GLU A 1 110 ? -2.418 8.251 -10.845 1.00 96.38 110 GLU A N 1
ATOM 878 C CA . GLU A 1 110 ? -3.678 8.844 -11.287 1.00 96.38 110 GLU A CA 1
ATOM 879 C C . GLU A 1 110 ? -4.597 7.758 -11.877 1.00 96.38 110 GLU A C 1
ATOM 881 O O . GLU A 1 110 ? -4.151 6.964 -12.714 1.00 96.38 110 GLU A O 1
ATOM 886 N N . PRO A 1 111 ? -5.891 7.694 -11.509 1.00 96.38 111 PRO A N 1
ATOM 887 C CA . PRO A 1 111 ? -6.799 6.663 -12.018 1.00 96.38 111 PRO A CA 1
ATOM 888 C C . PRO A 1 111 ? -6.910 6.614 -13.548 1.00 96.38 111 PRO A C 1
ATOM 890 O O . PRO A 1 111 ? -7.119 5.546 -14.126 1.00 96.38 111 PRO A O 1
ATOM 893 N N . THR A 1 112 ? -6.768 7.757 -14.221 1.00 95.94 112 THR A N 1
ATOM 894 C CA . THR A 1 112 ? -6.742 7.838 -15.689 1.00 95.94 112 THR A CA 1
ATOM 895 C C . THR A 1 112 ? -5.502 7.173 -16.278 1.00 95.94 112 THR A C 1
ATO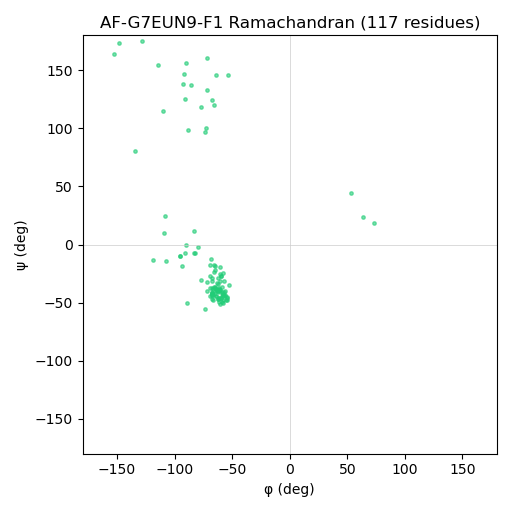M 897 O O . THR A 1 112 ? -5.620 6.442 -17.262 1.00 95.94 112 THR A O 1
ATOM 900 N N . ASP A 1 113 ? -4.341 7.363 -15.647 1.00 94.44 113 ASP A N 1
ATOM 901 C CA . ASP A 1 113 ? -3.070 6.761 -16.063 1.00 94.44 113 ASP A CA 1
ATOM 902 C C . ASP A 1 113 ? -3.069 5.253 -15.822 1.00 94.44 113 ASP A C 1
ATOM 904 O O . ASP A 1 113 ? -2.571 4.483 -16.638 1.00 94.44 113 ASP A O 1
ATOM 908 N N . PHE A 1 114 ? -3.673 4.805 -14.720 1.00 96.38 114 PHE A N 1
ATOM 909 C CA . PHE A 1 114 ? -3.865 3.381 -14.470 1.00 96.38 114 PHE A CA 1
ATOM 910 C C . PHE A 1 114 ? -4.712 2.739 -15.573 1.00 96.38 114 PHE A C 1
ATOM 912 O O . PHE A 1 114 ? -4.287 1.771 -16.201 1.00 96.38 114 PHE A O 1
ATOM 919 N N . LYS A 1 115 ? -5.879 3.321 -15.876 1.00 94.75 115 LYS A N 1
ATOM 920 C CA . LYS A 1 115 ? -6.813 2.799 -16.887 1.00 94.75 115 LYS A CA 1
ATOM 921 C C . LYS A 1 115 ? -6.238 2.756 -18.302 1.00 94.75 115 LYS A C 1
ATOM 923 O O . LYS A 1 115 ? -6.681 1.930 -19.097 1.00 94.75 115 LYS A O 1
ATOM 928 N N . SER A 1 116 ? -5.301 3.639 -18.647 1.00 93.19 116 SER A N 1
ATOM 929 C CA . SER A 1 116 ? -4.657 3.624 -19.965 1.00 93.19 116 SER A CA 1
ATOM 930 C C . SER A 1 116 ? -3.598 2.523 -20.091 1.00 93.19 116 SER A C 1
ATOM 932 O O . SER A 1 116 ? -3.441 1.976 -21.178 1.00 93.19 116 SER A O 1
ATOM 934 N N . LYS A 1 117 ? -2.932 2.157 -18.989 1.00 91.38 117 LYS A N 1
ATOM 935 C CA . LYS A 1 117 ? -1.807 1.203 -18.956 1.00 91.38 117 LYS A CA 1
ATOM 936 C C . LYS A 1 117 ? -2.194 -0.251 -18.672 1.00 91.38 117 LYS A C 1
ATOM 938 O O . LYS A 1 117 ? -1.417 -1.162 -18.952 1.00 91.38 117 LYS A O 1
ATOM 943 N N . ILE A 1 118 ? -3.382 -0.489 -18.115 1.00 91.12 118 ILE A N 1
ATOM 944 C CA . ILE A 1 118 ? -3.900 -1.853 -17.888 1.00 91.12 118 ILE A CA 1
ATOM 945 C C . ILE A 1 118 ? -4.558 -2.477 -19.126 1.00 91.12 118 ILE A C 1
ATOM 947 O O . ILE A 1 118 ? -4.916 -3.652 -19.074 1.00 91.12 118 ILE A O 1
ATOM 951 N N . LYS A 1 119 ? -4.738 -1.702 -20.202 1.00 77.38 119 LYS A N 1
ATOM 952 C CA . LYS A 1 119 ? -5.277 -2.194 -21.474 1.00 77.38 119 LYS A CA 1
ATOM 953 C C . LYS A 1 119 ? -4.299 -3.110 -22.220 1.00 77.38 119 LYS A C 1
ATOM 955 O O . LYS A 1 119 ? -3.078 -3.134 -21.910 1.00 77.38 119 LYS A O 1
#

Nearest PDB structures (foldseek):
  5xat-assembly1_D  TM=2.496E-01  e=6.832E+00  Klebsiella pneumoniae

Mean predicted aligned error: 3.77 Å